Protein AF-A0A2M6YW63-F1 (afdb_monomer)

Mean predicted aligned error: 3.62 Å

Foldseek 3Di:
DPPPVDDDDDDDDPPAAPCQLPCVQDDDCVVRTHHDPVCNVVVVVVVVVVVVVVPD

Secondary structure (DSSP, 8-state):
--SS---------TT--BTTT-GGG-S-GGGSB---HHHHHHHHHHHHHHHHHH--

Sequence (56 aa):
MKKGNVDWEMNIYGGAAHSFTNPASGNDPSKGVAYNNEADHSSWEAMRAFFDELFR

Nearest PDB structures (foldseek):
  7jka-assembly1_A  TM=9.090E-01  e=1.649E-02  Halieaceae bacterium
  7jiz-assembly1_B  TM=9.006E-01  e=2.367E-02  Solimonas sp. K1W22B-7

Structure (mmCIF, N/CA/C/O backbone):
data_AF-A0A2M6YW63-F1
#
_entry.id   AF-A0A2M6YW63-F1
#
loop_
_atom_site.group_PDB
_atom_site.id
_atom_site.type_symbol
_atom_site.label_atom_id
_atom_site.label_alt_id
_atom_site.label_comp_id
_atom_site.label_asym_id
_atom_site.label_entity_id
_atom_site.label_seq_id
_atom_site.pdbx_PDB_ins_code
_atom_site.Cartn_x
_atom_site.Cartn_y
_atom_site.Cartn_z
_atom_site.occupancy
_atom_site.B_iso_or_equiv
_atom_site.auth_seq_id
_atom_site.auth_comp_id
_atom_site.auth_asym_id
_atom_site.auth_atom_id
_atom_site.pdbx_PDB_model_num
ATOM 1 N N . MET A 1 1 ? -0.061 12.691 16.028 1.00 57.53 1 MET A N 1
ATOM 2 C CA . MET A 1 1 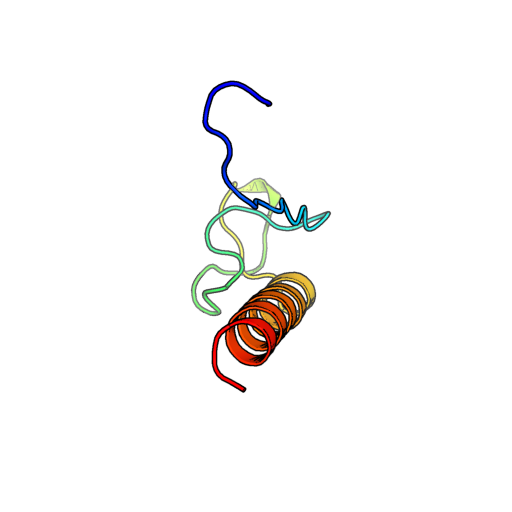? -0.999 11.646 15.557 1.00 57.53 1 MET A CA 1
ATOM 3 C C . MET A 1 1 ? -1.975 11.187 16.657 1.00 57.53 1 MET A C 1
ATOM 5 O O . MET A 1 1 ? -2.271 10.011 16.748 1.00 57.53 1 MET A O 1
ATOM 9 N N . LYS A 1 2 ? -2.497 12.103 17.498 1.00 59.44 2 LYS A N 1
ATOM 10 C CA . LYS A 1 2 ? -3.444 11.783 18.597 1.00 59.44 2 LYS A CA 1
ATOM 11 C C . LYS A 1 2 ? -4.739 12.611 18.583 1.00 59.44 2 LYS A C 1
ATOM 13 O O . LYS A 1 2 ? -5.585 12.434 19.444 1.00 59.44 2 LYS A O 1
ATOM 18 N N . LYS A 1 3 ? -4.906 13.532 17.623 1.00 81.69 3 LYS A N 1
ATOM 19 C CA . LYS A 1 3 ?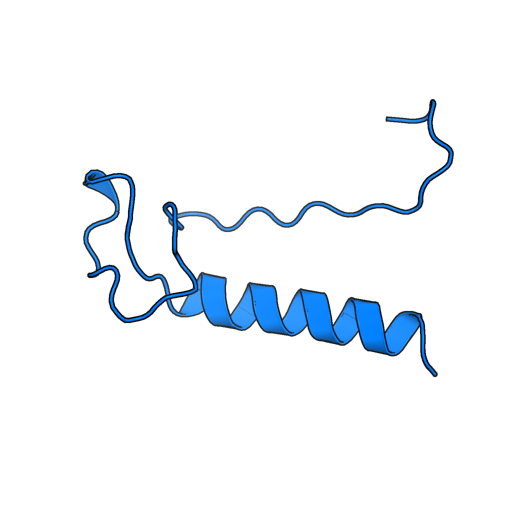 -6.059 14.451 17.609 1.00 81.69 3 LYS A CA 1
ATOM 20 C C . LYS A 1 3 ? -7.354 13.775 17.141 1.00 81.69 3 LYS A C 1
ATOM 22 O O . LYS A 1 3 ? -8.424 14.217 17.526 1.00 81.69 3 LYS A O 1
ATOM 27 N N . GLY A 1 4 ? -7.248 12.728 16.319 1.00 85.69 4 GLY A N 1
ATOM 28 C CA . GLY A 1 4 ? -8.406 12.047 15.734 1.00 85.69 4 GLY A CA 1
ATOM 29 C C . GLY A 1 4 ? -8.959 10.879 16.550 1.00 85.69 4 GLY A C 1
ATOM 30 O O . GLY A 1 4 ? -10.059 10.445 16.253 1.00 85.69 4 GLY A O 1
ATOM 31 N N . ASN A 1 5 ? -8.220 10.375 17.549 1.00 88.00 5 ASN A N 1
ATOM 32 C CA . ASN A 1 5 ? -8.572 9.150 18.281 1.00 88.00 5 ASN A CA 1
ATOM 33 C C . ASN A 1 5 ? -8.973 7.982 17.350 1.00 88.00 5 ASN A C 1
ATOM 35 O O . ASN A 1 5 ? -9.978 7.315 17.573 1.00 88.00 5 ASN A O 1
ATOM 39 N N . VAL A 1 6 ? -8.206 7.798 16.273 1.00 90.56 6 VAL A N 1
ATOM 40 C CA . VAL A 1 6 ? -8.408 6.741 15.275 1.00 90.56 6 VAL A CA 1
ATOM 41 C C . VAL A 1 6 ? -7.333 5.68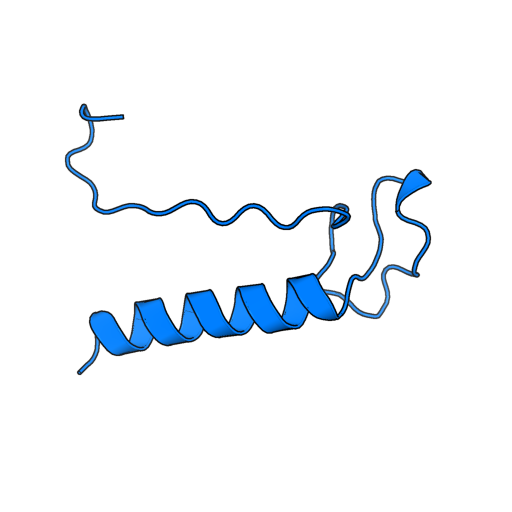7 15.486 1.00 90.56 6 VAL A C 1
ATOM 43 O O . VAL A 1 6 ? -6.186 6.049 15.761 1.00 90.56 6 VAL A O 1
ATOM 46 N N . ASP A 1 7 ? -7.710 4.423 15.351 1.00 90.88 7 ASP A N 1
ATOM 47 C CA . ASP A 1 7 ? -6.764 3.319 15.251 1.00 90.88 7 ASP A CA 1
ATOM 48 C C . ASP A 1 7 ? -6.216 3.258 13.823 1.00 90.88 7 ASP A C 1
ATOM 50 O O . ASP A 1 7 ? -6.982 3.194 12.860 1.00 90.88 7 ASP A O 1
ATOM 54 N N . TRP A 1 8 ? -4.905 3.419 13.672 1.00 92.69 8 TRP A N 1
ATOM 55 C CA . TRP A 1 8 ? -4.278 3.536 12.362 1.00 92.69 8 TRP A CA 1
ATOM 56 C C . TRP A 1 8 ? -2.901 2.889 12.352 1.00 92.69 8 TRP A C 1
ATOM 58 O O . TRP A 1 8 ? -2.127 2.988 13.305 1.00 92.69 8 TRP A O 1
ATOM 68 N N . GLU A 1 9 ? -2.576 2.328 11.196 1.00 94.81 9 GLU A N 1
ATOM 69 C CA . GLU A 1 9 ? -1.267 1.794 10.862 1.00 94.81 9 GLU A CA 1
ATOM 70 C C . GLU A 1 9 ? -0.765 2.397 9.545 1.00 94.81 9 GLU A C 1
ATOM 72 O O . GLU A 1 9 ? -1.533 2.894 8.717 1.00 94.81 9 GLU A O 1
ATOM 77 N N . MET A 1 10 ? 0.554 2.396 9.360 1.00 96.00 10 MET A N 1
ATOM 78 C CA . MET A 1 10 ? 1.192 2.792 8.108 1.00 96.00 10 MET A CA 1
ATOM 79 C C . MET A 1 10 ? 2.232 1.747 7.736 1.00 96.00 10 MET A C 1
ATOM 81 O O . MET A 1 10 ? 3.219 1.566 8.445 1.00 96.00 10 MET A O 1
ATOM 85 N N . ASN A 1 11 ? 2.026 1.121 6.582 1.00 97.62 11 ASN A N 1
ATOM 86 C CA . ASN A 1 11 ? 2.946 0.152 6.011 1.00 97.62 11 ASN A CA 1
ATOM 87 C C . ASN A 1 11 ? 3.800 0.831 4.932 1.00 97.62 11 ASN A C 1
ATOM 89 O O . ASN A 1 11 ? 3.269 1.433 3.998 1.00 97.62 11 ASN A O 1
ATOM 93 N N . ILE A 1 12 ? 5.126 0.765 5.075 1.00 97.75 12 ILE A N 1
ATOM 94 C CA . ILE A 1 12 ? 6.089 1.351 4.132 1.00 97.75 12 ILE A CA 1
ATOM 95 C C . ILE A 1 12 ? 6.861 0.218 3.458 1.00 97.75 12 ILE A C 1
ATOM 97 O O . ILE A 1 12 ? 7.602 -0.508 4.117 1.00 97.75 12 ILE A O 1
ATOM 101 N N . TYR A 1 13 ? 6.718 0.102 2.138 1.00 97.12 13 TYR A N 1
ATOM 102 C CA . TYR A 1 13 ? 7.384 -0.923 1.335 1.00 97.12 13 TYR A CA 1
ATOM 103 C C . TYR A 1 13 ? 8.614 -0.339 0.633 1.00 97.12 13 TYR A C 1
ATOM 105 O O . TYR A 1 13 ? 8.504 0.481 -0.280 1.00 97.12 13 TYR A O 1
ATOM 113 N N . GLY A 1 14 ? 9.804 -0.745 1.078 1.00 95.62 14 GLY A N 1
ATOM 114 C CA . GLY A 1 14 ? 11.066 -0.315 0.478 1.00 95.62 14 GLY A CA 1
ATOM 115 C C . GLY A 1 14 ? 11.186 -0.765 -0.981 1.00 95.62 14 GLY A C 1
ATOM 116 O O . GLY A 1 14 ? 10.862 -1.898 -1.315 1.00 95.62 14 GLY A O 1
ATOM 117 N N . GLY A 1 15 ? 11.642 0.127 -1.863 1.00 93.50 15 GLY A N 1
ATOM 118 C CA . GLY A 1 15 ? 11.804 -0.177 -3.291 1.00 93.50 15 GLY A CA 1
ATOM 119 C C . GLY A 1 15 ? 10.500 -0.236 -4.099 1.00 93.50 15 GLY A C 1
ATOM 120 O O . GLY A 1 15 ? 10.550 -0.466 -5.306 1.00 93.50 15 GLY A O 1
ATOM 121 N N . ALA A 1 16 ? 9.339 -0.008 -3.478 1.00 97.06 16 ALA A N 1
ATOM 122 C CA . ALA A 1 16 ? 8.075 0.147 -4.188 1.00 97.06 16 ALA A CA 1
ATOM 123 C C . ALA A 1 16 ? 7.930 1.579 -4.732 1.00 97.06 16 ALA A C 1
ATOM 125 O O . ALA A 1 16 ? 8.123 2.558 -4.009 1.00 97.06 16 ALA A O 1
ATOM 126 N N . ALA A 1 17 ? 7.576 1.696 -6.012 1.00 97.06 17 ALA A N 1
ATOM 127 C CA . ALA A 1 17 ? 7.187 2.956 -6.642 1.00 97.06 17 ALA A CA 1
ATOM 128 C C . ALA A 1 17 ? 5.652 3.098 -6.645 1.00 97.06 17 ALA A C 1
ATOM 130 O O . ALA A 1 17 ? 4.939 2.259 -6.095 1.00 97.06 17 ALA A O 1
ATOM 131 N N . HIS A 1 18 ? 5.108 4.152 -7.258 1.00 97.88 18 HIS A N 1
ATOM 132 C CA . HIS A 1 18 ? 3.659 4.253 -7.429 1.00 97.88 18 HIS A CA 1
ATOM 133 C C . HIS A 1 18 ? 3.134 3.089 -8.296 1.00 97.88 18 HIS A C 1
ATOM 135 O O . HIS A 1 18 ? 3.859 2.541 -9.129 1.00 97.88 18 HIS A O 1
ATOM 141 N N . SER A 1 19 ? 1.873 2.699 -8.100 1.00 98.06 19 SER A N 1
ATOM 142 C CA . SER A 1 19 ? 1.237 1.562 -8.796 1.00 98.06 19 SER A CA 1
ATOM 143 C C . SER A 1 19 ? 1.916 0.198 -8.582 1.00 98.06 19 SER A C 1
ATOM 145 O O . SER A 1 19 ? 1.800 -0.686 -9.435 1.00 98.06 19 SER A O 1
ATOM 147 N N . PHE A 1 20 ? 2.585 -0.003 -7.442 1.00 98.25 20 PHE A N 1
ATOM 148 C CA . PHE A 1 20 ? 3.298 -1.248 -7.137 1.00 98.25 20 PHE A CA 1
ATOM 149 C C . PHE A 1 20 ? 2.424 -2.508 -7.114 1.00 98.25 20 PHE A C 1
ATOM 151 O O . PHE A 1 20 ? 2.962 -3.594 -7.286 1.00 98.25 20 PHE A O 1
ATOM 158 N N . THR A 1 21 ? 1.102 -2.368 -6.977 1.00 98.44 21 THR A N 1
ATOM 159 C CA . THR A 1 21 ? 0.117 -3.464 -7.006 1.00 98.44 21 THR A CA 1
ATOM 160 C C . THR A 1 21 ? -0.417 -3.791 -8.403 1.00 98.44 21 THR A C 1
ATOM 162 O O . THR A 1 21 ? -1.224 -4.701 -8.559 1.00 98.44 21 THR A O 1
ATOM 165 N N . ASN A 1 22 ? -0.025 -3.045 -9.443 1.00 98.31 22 ASN A N 1
ATOM 166 C CA . ASN A 1 22 ? -0.508 -3.264 -10.806 1.00 98.31 22 ASN A CA 1
ATOM 167 C C . ASN A 1 22 ? 0.595 -3.885 -11.683 1.00 98.31 22 ASN A C 1
ATOM 169 O O . ASN A 1 22 ? 1.497 -3.148 -12.099 1.00 98.31 22 ASN A O 1
ATOM 173 N N . PRO A 1 23 ? 0.496 -5.181 -12.048 1.00 97.00 23 PRO A N 1
ATOM 174 C CA . PRO A 1 23 ? 1.473 -5.874 -12.894 1.00 97.00 23 PRO A CA 1
ATOM 175 C C . PRO A 1 23 ? 1.722 -5.229 -14.264 1.00 97.00 23 PRO A C 1
ATOM 177 O O . PRO A 1 23 ? 2.782 -5.428 -14.855 1.00 97.00 23 PRO A O 1
ATOM 180 N N . ALA A 1 24 ? 0.782 -4.426 -14.775 1.00 97.62 24 ALA A N 1
ATOM 181 C CA . ALA A 1 24 ? 0.934 -3.716 -16.046 1.00 97.62 24 ALA A CA 1
ATOM 182 C C . ALA A 1 24 ? 1.812 -2.448 -15.954 1.00 97.62 24 ALA A C 1
ATOM 184 O O . ALA A 1 24 ? 2.075 -1.814 -16.974 1.00 97.62 24 ALA A O 1
ATOM 185 N N . SER A 1 25 ? 2.288 -2.073 -14.762 1.00 97.31 25 SER A N 1
ATOM 186 C CA . SER A 1 25 ? 3.061 -0.839 -14.527 1.00 97.31 25 SER A CA 1
ATOM 187 C C . SER A 1 25 ? 4.542 -0.927 -14.925 1.00 97.31 25 SER A C 1
ATOM 189 O O . SER A 1 25 ? 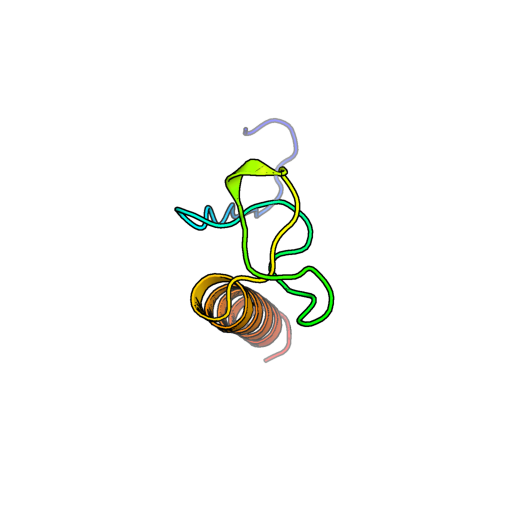5.292 0.017 -14.692 1.00 97.31 25 SER A O 1
ATOM 191 N N . GLY A 1 26 ? 4.990 -2.041 -15.515 1.00 95.31 26 GLY A N 1
ATOM 192 C CA . GLY A 1 26 ? 6.409 -2.295 -15.791 1.00 95.31 26 GLY A CA 1
ATOM 193 C C . GLY A 1 26 ? 7.210 -2.551 -14.510 1.00 95.31 26 GLY A C 1
ATOM 194 O O . GLY A 1 26 ? 6.628 -2.764 -13.456 1.00 95.31 26 GLY A O 1
ATOM 195 N N . ASN A 1 27 ? 8.542 -2.555 -14.583 1.00 92.88 27 ASN A N 1
ATOM 196 C CA . ASN A 1 27 ? 9.420 -2.946 -13.467 1.00 92.88 27 ASN A CA 1
ATOM 197 C C . ASN A 1 27 ? 10.603 -1.984 -13.240 1.00 92.88 27 ASN A C 1
ATOM 199 O O . ASN A 1 27 ? 11.582 -2.355 -12.600 1.00 92.88 27 ASN A O 1
ATOM 203 N N . ASP A 1 28 ? 10.525 -0.764 -13.777 1.00 92.44 28 ASP A N 1
ATOM 204 C CA . ASP A 1 28 ? 11.568 0.259 -13.659 1.00 92.44 28 ASP A CA 1
ATOM 205 C C . ASP A 1 28 ? 11.144 1.350 -12.656 1.00 92.44 28 ASP A C 1
ATOM 207 O O . ASP A 1 28 ? 10.498 2.330 -13.043 1.00 92.44 28 ASP A O 1
ATOM 211 N N . PRO A 1 29 ? 11.489 1.209 -11.361 1.00 89.12 29 PRO A N 1
ATOM 212 C CA . PRO A 1 29 ? 11.042 2.127 -10.315 1.00 89.12 29 PRO A CA 1
ATOM 213 C C . PRO A 1 29 ? 11.638 3.534 -10.448 1.00 89.12 29 PRO A C 1
ATOM 215 O O . PRO A 1 29 ? 11.103 4.471 -9.855 1.00 89.12 29 PRO A O 1
ATOM 218 N N . SER A 1 30 ? 12.693 3.727 -11.254 1.00 92.06 30 SER A N 1
ATOM 219 C CA . SER A 1 30 ? 13.285 5.054 -11.484 1.00 92.06 30 SER A CA 1
ATOM 220 C C . SER A 1 30 ? 12.325 6.024 -12.188 1.00 92.06 30 SER A C 1
ATOM 222 O O . SER A 1 30 ? 12.481 7.239 -12.084 1.00 92.06 30 SER A O 1
ATOM 224 N N . LYS A 1 31 ? 11.281 5.495 -12.843 1.00 91.44 31 LYS A N 1
ATOM 225 C CA . LYS A 1 31 ? 10.214 6.261 -13.506 1.00 91.44 31 LYS A CA 1
ATOM 226 C C . LYS A 1 31 ? 9.087 6.686 -12.561 1.00 91.44 31 LYS A C 1
ATOM 228 O O . LYS A 1 31 ? 8.124 7.306 -13.004 1.00 91.44 31 LYS A O 1
ATOM 233 N N . GLY A 1 32 ? 9.173 6.336 -11.275 1.00 94.25 32 GLY A N 1
ATOM 234 C CA . GLY A 1 32 ? 8.174 6.667 -10.255 1.00 94.25 32 GLY A CA 1
ATOM 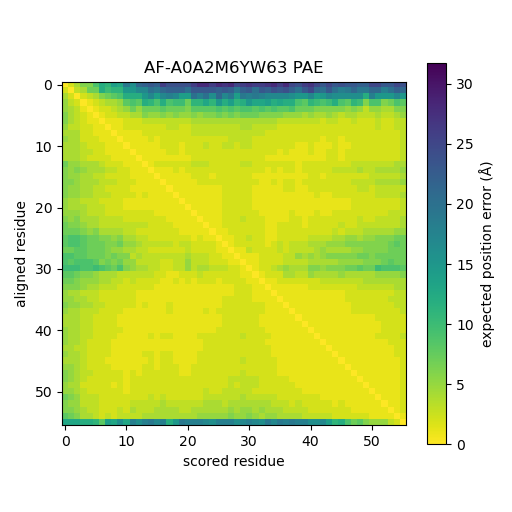235 C C . GLY A 1 32 ? 6.905 5.811 -10.295 1.00 94.25 32 GLY A C 1
ATOM 236 O O . GLY A 1 32 ? 6.104 5.892 -9.368 1.00 94.25 32 GLY A O 1
ATOM 237 N N . VAL A 1 33 ? 6.745 4.960 -11.311 1.00 97.19 33 VAL A N 1
ATOM 238 C CA . VAL A 1 33 ? 5.651 3.997 -11.467 1.00 97.19 33 VAL A CA 1
ATOM 239 C C . VAL A 1 33 ? 6.251 2.655 -11.879 1.00 97.19 33 VAL A C 1
ATOM 241 O O . VAL A 1 33 ? 6.911 2.587 -12.913 1.00 97.19 33 VAL A O 1
ATOM 244 N N . ALA A 1 34 ? 6.047 1.610 -11.080 1.00 98.12 34 ALA A N 1
ATOM 245 C CA . ALA A 1 34 ? 6.531 0.263 -11.377 1.00 98.12 34 ALA A CA 1
ATOM 246 C C . ALA A 1 34 ? 5.831 -0.767 -10.493 1.00 98.12 34 ALA A C 1
ATOM 248 O O . ALA A 1 34 ? 5.618 -0.518 -9.309 1.00 98.12 34 ALA A O 1
ATOM 249 N N . TYR A 1 35 ? 5.540 -1.936 -11.060 1.00 98.38 35 TYR A N 1
ATOM 250 C CA . TYR A 1 35 ? 5.098 -3.110 -10.322 1.00 98.38 35 TYR A CA 1
ATOM 251 C C . TYR A 1 35 ? 6.205 -3.605 -9.386 1.00 98.38 35 TYR A C 1
ATOM 253 O O . TYR A 1 35 ? 7.373 -3.671 -9.776 1.00 98.38 35 TYR A O 1
ATOM 261 N N . ASN A 1 36 ? 5.828 -4.000 -8.171 1.00 98.12 36 ASN A N 1
ATOM 262 C CA . ASN A 1 36 ? 6.719 -4.656 -7.224 1.00 98.12 36 ASN A CA 1
ATOM 263 C C . ASN A 1 36 ? 5.958 -5.811 -6.559 1.00 98.12 36 ASN A C 1
ATOM 265 O O . ASN A 1 36 ? 5.081 -5.586 -5.731 1.00 98.12 36 ASN A O 1
ATOM 269 N N . ASN A 1 37 ? 6.303 -7.042 -6.941 1.00 97.94 37 ASN A N 1
ATOM 270 C CA . ASN A 1 37 ? 5.601 -8.252 -6.511 1.00 97.94 37 ASN A CA 1
ATOM 271 C C . ASN A 1 37 ? 5.644 -8.477 -4.992 1.00 97.94 37 ASN A C 1
ATOM 273 O O . ASN A 1 37 ? 4.645 -8.891 -4.410 1.00 97.94 37 ASN A O 1
ATOM 277 N N . GLU A 1 38 ? 6.775 -8.179 -4.354 1.00 98.00 38 GLU A N 1
ATOM 278 C CA . GLU A 1 38 ? 6.931 -8.341 -2.907 1.00 98.00 38 GLU A CA 1
ATOM 279 C C . GLU A 1 38 ? 6.036 -7.345 -2.160 1.00 98.00 38 GLU A C 1
ATOM 281 O O . GLU A 1 38 ? 5.284 -7.732 -1.266 1.00 98.00 38 GLU A O 1
ATOM 286 N N . ALA A 1 39 ? 6.049 -6.074 -2.576 1.00 98.25 39 ALA A N 1
ATOM 287 C CA . ALA A 1 39 ? 5.207 -5.037 -1.984 1.00 98.25 39 ALA A CA 1
ATOM 288 C C . ALA A 1 39 ? 3.711 -5.298 -2.218 1.00 98.25 39 ALA A C 1
ATOM 290 O O . ALA A 1 39 ? 2.908 -5.113 -1.306 1.00 98.25 39 ALA A O 1
ATOM 291 N N . ASP A 1 40 ? 3.339 -5.752 -3.416 1.00 98.62 40 ASP A N 1
ATOM 292 C CA . ASP A 1 40 ? 1.976 -6.163 -3.759 1.00 98.62 40 ASP A CA 1
ATOM 293 C C . ASP A 1 40 ? 1.477 -7.251 -2.797 1.00 98.62 40 ASP A C 1
ATOM 295 O O . ASP A 1 40 ? 0.517 -7.035 -2.052 1.00 98.62 40 ASP A O 1
ATOM 299 N N . HIS A 1 41 ? 2.218 -8.360 -2.700 1.00 98.62 41 HIS A N 1
ATOM 300 C CA . HIS A 1 41 ? 1.885 -9.476 -1.819 1.00 98.62 41 HIS A CA 1
ATOM 301 C C . HIS A 1 41 ? 1.786 -9.057 -0.346 1.00 98.62 41 HIS A C 1
ATOM 303 O O . HIS A 1 41 ? 0.763 -9.293 0.299 1.00 98.62 41 HIS A O 1
ATOM 309 N N . SER A 1 42 ? 2.812 -8.390 0.190 1.00 98.44 42 SER A N 1
ATOM 310 C CA . SER A 1 42 ? 2.827 -7.977 1.597 1.00 98.44 42 SER A CA 1
ATOM 311 C C . SER A 1 42 ? 1.754 -6.932 1.924 1.00 98.44 42 SER A C 1
ATOM 313 O O . SER A 1 42 ? 1.216 -6.940 3.030 1.00 98.44 42 SER A O 1
ATOM 315 N N . SER A 1 43 ? 1.405 -6.046 0.985 1.00 98.62 43 SER A N 1
ATOM 316 C CA . SER A 1 43 ? 0.297 -5.096 1.169 1.00 98.62 43 SER A CA 1
ATOM 317 C C . SER A 1 43 ? -1.064 -5.770 1.202 1.00 98.62 43 SER A C 1
ATOM 319 O O . SER A 1 43 ? -1.921 -5.399 2.007 1.00 98.62 43 SER A O 1
ATOM 321 N N . TRP A 1 44 ? -1.239 -6.814 0.396 1.00 98.62 44 TRP A N 1
ATOM 322 C CA . TRP A 1 44 ? -2.453 -7.608 0.404 1.00 98.62 44 TRP A CA 1
ATOM 323 C C . TRP A 1 44 ? -2.599 -8.406 1.701 1.00 98.62 44 TRP A C 1
ATOM 325 O O . TRP A 1 44 ? -3.687 -8.487 2.268 1.00 98.62 44 TRP A O 1
ATOM 335 N N . GLU A 1 45 ? -1.504 -8.972 2.207 1.00 98.69 45 GLU A N 1
ATOM 336 C CA . GLU A 1 45 ? -1.486 -9.667 3.496 1.00 98.69 45 GLU A CA 1
ATOM 337 C C . GLU A 1 45 ? -1.833 -8.752 4.667 1.00 98.69 45 GLU A C 1
ATOM 339 O O . GLU A 1 45 ? -2.685 -9.125 5.472 1.00 98.69 45 GLU A O 1
ATOM 344 N N . ALA A 1 46 ? -1.244 -7.555 4.727 1.00 98.44 46 ALA A N 1
ATOM 345 C CA . ALA A 1 46 ? -1.559 -6.574 5.763 1.00 98.44 46 ALA A CA 1
ATOM 346 C C . ALA A 1 46 ? -3.051 -6.198 5.749 1.00 98.44 46 ALA A C 1
ATOM 348 O O . ALA A 1 46 ? -3.712 -6.235 6.784 1.00 98.44 46 ALA A O 1
ATOM 349 N N . MET A 1 47 ? -3.616 -5.937 4.565 1.00 98.25 47 MET A N 1
ATOM 350 C CA . MET A 1 47 ? -5.041 -5.627 4.424 1.00 98.25 47 MET A CA 1
ATOM 351 C C . MET A 1 47 ? -5.943 -6.781 4.888 1.00 98.25 47 MET A C 1
ATOM 353 O O . MET A 1 47 ? -6.920 -6.546 5.599 1.00 98.25 47 MET A O 1
ATOM 357 N N . ARG A 1 48 ? -5.611 -8.030 4.533 1.00 98.19 48 ARG A N 1
ATOM 358 C CA . ARG A 1 48 ? -6.367 -9.203 5.001 1.00 98.19 48 ARG A CA 1
ATOM 359 C C . ARG A 1 48 ? -6.304 -9.350 6.519 1.00 98.19 48 ARG A C 1
ATOM 361 O O . ARG A 1 48 ? -7.339 -9.587 7.128 1.00 98.19 48 ARG A O 1
ATOM 368 N N . ALA A 1 49 ? -5.128 -9.175 7.121 1.00 97.62 49 ALA A N 1
ATOM 369 C CA . ALA A 1 49 ? -4.968 -9.241 8.571 1.00 97.62 49 ALA A CA 1
ATOM 370 C C . ALA A 1 49 ? -5.809 -8.173 9.291 1.00 97.62 49 ALA A C 1
ATOM 372 O O . ALA A 1 49 ? -6.478 -8.488 10.273 1.00 97.62 49 ALA A O 1
ATOM 373 N N . PHE A 1 50 ? -5.843 -6.947 8.758 1.00 97.06 50 PHE A N 1
ATOM 374 C CA . PHE A 1 50 ? -6.698 -5.875 9.269 1.00 97.06 50 PHE A CA 1
ATOM 375 C C . PHE A 1 50 ? -8.190 -6.238 9.194 1.00 97.06 50 PHE A C 1
ATOM 377 O O . PHE 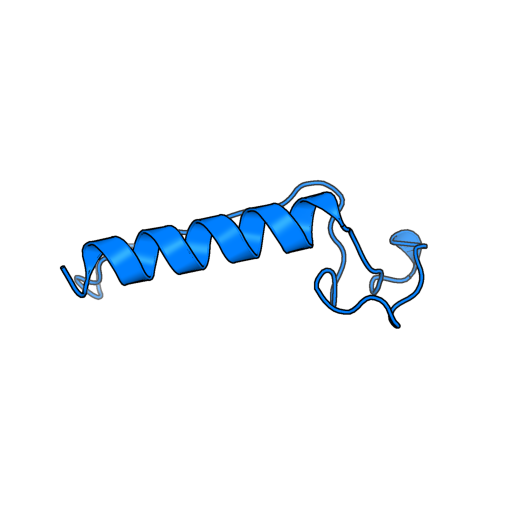A 1 50 ? -8.939 -6.032 10.146 1.00 97.06 50 PHE A O 1
ATOM 384 N N . PHE A 1 51 ? -8.648 -6.829 8.087 1.00 97.81 51 PHE A N 1
ATOM 385 C CA . PHE A 1 51 ? -10.041 -7.276 7.976 1.00 97.81 51 PHE A CA 1
ATOM 386 C C . PHE A 1 51 ? -10.367 -8.459 8.893 1.00 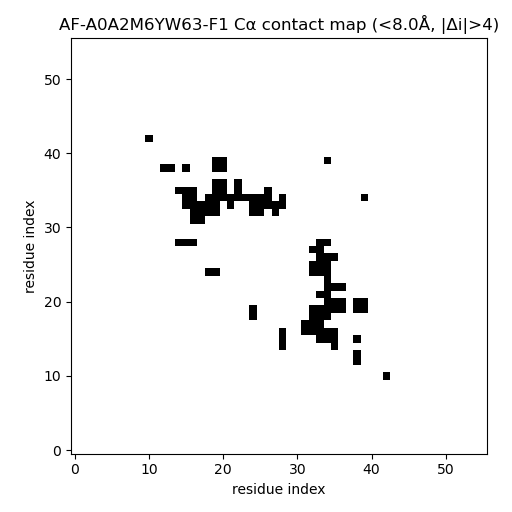97.81 51 PHE A C 1
ATOM 388 O O . PHE A 1 51 ? -11.449 -8.482 9.477 1.00 97.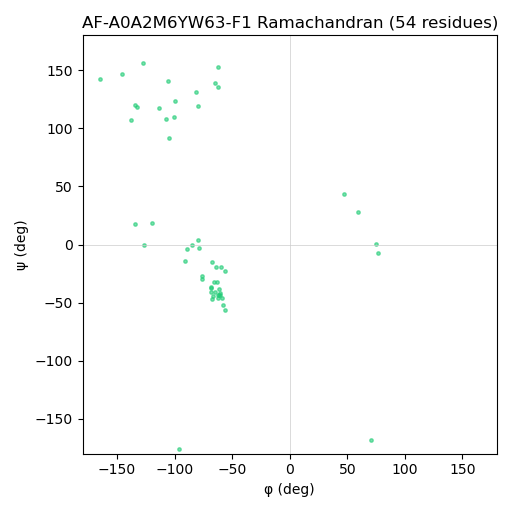81 51 PHE A O 1
ATOM 395 N N . ASP A 1 52 ? -9.441 -9.399 9.071 1.00 97.88 52 ASP A N 1
ATOM 396 C CA . ASP A 1 52 ? -9.605 -10.511 10.010 1.00 97.88 52 ASP A CA 1
ATOM 397 C C . ASP A 1 52 ? -9.714 -10.027 11.464 1.00 97.88 52 ASP A C 1
ATOM 399 O O . ASP A 1 52 ? -10.405 -10.652 12.265 1.00 97.88 52 ASP A O 1
ATOM 403 N N . GLU A 1 53 ? -9.051 -8.930 11.833 1.00 95.81 53 GLU A N 1
ATOM 404 C CA . GLU A 1 53 ? -9.216 -8.313 13.153 1.00 95.81 53 GLU A CA 1
ATOM 405 C C . GLU A 1 53 ? -10.626 -7.736 13.339 1.00 95.81 53 GLU A C 1
ATOM 407 O O . GLU A 1 53 ? -11.248 -7.943 14.381 1.00 95.81 53 GLU A O 1
ATOM 412 N N . LEU A 1 54 ? -11.142 -7.040 12.324 1.00 95.69 54 LEU A N 1
ATOM 413 C CA . LEU A 1 54 ? -12.415 -6.325 12.414 1.00 95.69 54 LEU A CA 1
ATOM 414 C C . LEU A 1 54 ? -13.655 -7.223 12.331 1.00 95.69 54 LEU A C 1
ATOM 416 O O . LEU A 1 54 ? -14.699 -6.855 12.871 1.00 95.69 54 LEU A O 1
ATOM 420 N N . PHE A 1 55 ? -13.577 -8.351 11.621 1.00 96.25 55 PHE A N 1
ATOM 421 C CA . PHE A 1 55 ? -14.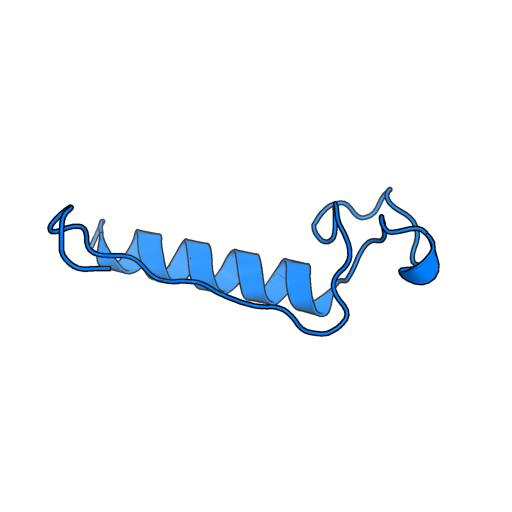759 -9.125 11.210 1.00 96.25 55 PHE A CA 1
ATOM 422 C C . PHE A 1 55 ? -14.808 -10.571 11.732 1.00 96.25 55 PHE A C 1
ATOM 424 O O . PHE A 1 55 ? -15.545 -11.387 11.177 1.00 96.25 55 PHE A O 1
ATOM 431 N N . ARG A 1 56 ? -14.043 -10.898 12.777 1.00 71.81 56 ARG A N 1
ATOM 432 C CA . ARG A 1 56 ? -14.123 -12.198 13.469 1.00 71.81 56 ARG A CA 1
ATOM 433 C C . ARG A 1 56 ? -15.433 -12.430 14.218 1.00 71.81 56 ARG A C 1
ATOM 435 O O . ARG A 1 56 ? -15.972 -11.470 14.810 1.00 71.81 56 ARG A O 1
#

pLDDT: mean 94.03, std 8.32, range [57.53, 98.69]

Radius of gyration: 14.12 Å; Cα contacts (8 Å, |Δi|>4): 56; chains: 1; bounding box: 28×27×35 Å

Solvent-accessible surface area (backbone atoms only — not comparable to full-atom values): 3518 Å² total; per-residue (Å²): 144,70,90,77,82,69,93,82,86,84,89,82,57,84,90,50,30,45,60,21,75,37,81,87,42,48,75,53,45,93,73,50,39,5,28,27,71,67,50,30,54,54,51,52,50,53,52,51,52,56,48,54,69,76,70,113